Protein AF-A0A416TAB0-F1 (afdb_monomer)

Nearest PDB structures (foldseek):
  1ign-assembly2_B  TM=4.525E-01  e=1.480E+00  Saccharomyces cerevisiae

Sequence (142 aa):
ARWGTHEDIAPYIDPVFQNNVILTKTESLTMNSRPKDPKTARNKNVLVIGGSGSGKTRFWLKPNLMQMHSSYVVTDPKGTILVECGKMLQRGAPKLGKDGKPMKDKHGKVIYEPYRIKVLNTINFKKSMHYNPFAYARHEVA

Solvent-accessible surface area (backbone atoms only — not comparable to full-atom values): 9434 Å² total; per-residue (Å²): 140,77,90,80,58,73,74,74,45,51,80,36,42,44,93,53,66,74,47,34,49,64,75,55,99,84,47,45,37,38,66,66,90,74,48,95,52,70,85,52,58,71,86,83,82,80,84,87,86,73,65,89,90,67,42,61,58,69,73,42,52,44,54,54,60,70,62,57,72,68,93,84,86,80,90,56,95,82,54,51,58,60,71,74,45,38,66,56,41,52,51,33,46,67,38,61,42,100,84,70,45,70,34,56,48,101,85,69,47,74,38,56,52,51,52,89,85,81,49,84,38,91,88,48,57,89,75,20,70,74,73,63,76,70,80,71,69,65,82,78,85,126

Radius of gyration: 18.99 Å; Cα contacts (8 Å, |Δi|>4): 134; chains: 1; bounding box: 48×50×48 Å

Foldseek 3Di:
DDDDDLVRQVLQDDPPNLQWQDDAPRHTGGVDCDDPDPVSHDDPDDDDDDDPPPCCCPGHVVVNVLSQSDDDDDDDPPCVCCVPCVVVLQQADFDADPVRDFDADPVRHGDHDHDPDADDDPVDRVPGPVDDPVVPDDPPPD

Mean predicted aligned error: 5.85 Å

Secondary structure (DSSP, 8-state):
-----HHHHGGGS-SSGGGEEE-SSS-EEE--SS-SSGGG-----------TTS-HIIIIIHHHHHT--S------TTSHHHHHHHHHHHH-EEPB-TTSSBPB-TTSPBPEE--------SS-GGGS----GGGG------

pLDDT: mean 90.25, std 8.12, range [50.28, 96.69]

Structure (mmCIF, N/CA/C/O backbone):
data_AF-A0A416TAB0-F1
#
_entry.id   AF-A0A416TAB0-F1
#
loop_
_atom_site.group_PDB
_atom_site.id
_atom_site.type_symbol
_atom_site.label_atom_id
_atom_site.label_alt_id
_atom_site.label_comp_id
_atom_site.label_asym_id
_atom_site.label_entity_id
_atom_site.label_seq_id
_atom_site.pdbx_PDB_ins_code
_atom_site.Cartn_x
_atom_site.Cartn_y
_atom_site.Cartn_z
_atom_site.occupancy
_atom_site.B_iso_or_equiv
_atom_site.auth_seq_id
_atom_site.auth_comp_id
_atom_site.auth_asym_id
_atom_site.auth_atom_id
_atom_site.pdbx_PDB_model_num
ATOM 1 N N . ALA A 1 1 ? 12.706 -18.761 -16.812 1.00 76.44 1 ALA A N 1
ATOM 2 C CA . ALA A 1 1 ? 12.438 -17.350 -16.451 1.00 76.44 1 ALA A CA 1
ATOM 3 C C . ALA A 1 1 ? 13.741 -16.563 -16.552 1.00 76.44 1 ALA A C 1
ATOM 5 O O . ALA A 1 1 ? 14.784 -17.161 -16.313 1.00 76.44 1 ALA A O 1
ATOM 6 N N . ARG A 1 2 ? 13.695 -15.275 -16.921 1.00 92.81 2 ARG A N 1
ATOM 7 C CA . ARG A 1 2 ? 14.859 -14.368 -16.913 1.00 92.81 2 ARG A CA 1
ATOM 8 C C . ARG A 1 2 ? 14.599 -13.201 -15.968 1.00 92.81 2 ARG A C 1
ATOM 10 O O . ARG A 1 2 ? 13.439 -12.850 -15.757 1.00 92.81 2 ARG A O 1
ATOM 17 N N . TRP A 1 3 ? 15.659 -12.597 -15.446 1.00 90.75 3 TRP A N 1
ATOM 18 C CA . TRP A 1 3 ? 15.550 -11.310 -14.768 1.00 90.75 3 TRP A CA 1
ATOM 19 C C . TRP A 1 3 ? 15.153 -10.233 -15.786 1.00 90.75 3 TRP A C 1
ATOM 21 O O . TRP A 1 3 ? 15.655 -10.221 -16.915 1.00 90.75 3 TRP A O 1
ATOM 31 N N . GLY A 1 4 ? 14.192 -9.394 -15.407 1.00 88.94 4 GLY A N 1
ATOM 32 C CA . GLY A 1 4 ? 13.774 -8.242 -16.200 1.00 88.94 4 GLY A CA 1
ATOM 33 C C . GLY A 1 4 ? 14.619 -7.013 -15.880 1.00 88.94 4 GLY A C 1
ATOM 34 O O . GLY A 1 4 ? 15.218 -6.936 -14.806 1.00 88.94 4 GLY A O 1
ATOM 35 N N . THR A 1 5 ? 14.652 -6.059 -16.801 1.00 91.69 5 THR A N 1
ATOM 36 C CA . THR A 1 5 ? 15.219 -4.723 -16.592 1.00 91.69 5 THR A CA 1
ATOM 37 C C . THR A 1 5 ? 14.108 -3.690 -16.388 1.00 91.69 5 THR A C 1
ATOM 39 O O . THR A 1 5 ? 12.919 -4.006 -16.469 1.00 91.69 5 THR A O 1
ATOM 42 N N . HIS A 1 6 ? 14.481 -2.439 -16.119 1.00 91.06 6 HIS A N 1
ATOM 43 C CA . HIS A 1 6 ? 13.515 -1.348 -15.983 1.00 91.06 6 HIS A CA 1
ATOM 44 C C . HIS A 1 6 ? 12.713 -1.124 -17.279 1.00 91.06 6 HIS A C 1
ATOM 46 O O . HIS A 1 6 ? 11.508 -0.874 -17.250 1.00 91.06 6 HIS A O 1
ATOM 52 N N . GLU A 1 7 ? 13.362 -1.285 -18.431 1.00 92.94 7 GLU A N 1
ATOM 53 C CA . GLU A 1 7 ? 12.750 -1.129 -19.751 1.00 92.94 7 GLU A CA 1
ATOM 54 C C . GLU A 1 7 ? 11.649 -2.167 -19.988 1.00 92.94 7 GLU A C 1
ATOM 56 O O . GLU A 1 7 ? 10.632 -1.856 -20.607 1.00 92.94 7 GLU A O 1
ATOM 61 N N . ASP A 1 8 ? 11.806 -3.379 -19.443 1.00 93.00 8 ASP A N 1
ATOM 62 C CA . ASP A 1 8 ? 10.808 -4.439 -19.574 1.00 93.00 8 ASP A CA 1
ATOM 63 C C . ASP A 1 8 ? 9.484 -4.075 -18.881 1.00 93.00 8 ASP A C 1
ATOM 65 O O . ASP A 1 8 ? 8.429 -4.528 -19.327 1.00 93.00 8 ASP A O 1
ATOM 69 N N . ILE A 1 9 ? 9.506 -3.271 -17.804 1.00 93.50 9 ILE A N 1
ATOM 70 C CA . ILE A 1 9 ? 8.287 -2.895 -17.070 1.00 93.50 9 ILE A CA 1
ATOM 71 C C . ILE A 1 9 ? 7.638 -1.598 -17.570 1.00 93.50 9 ILE A C 1
ATOM 73 O O . ILE A 1 9 ? 6.457 -1.361 -17.307 1.00 93.50 9 ILE A O 1
ATOM 77 N N . ALA A 1 10 ? 8.375 -0.764 -18.304 1.00 94.00 10 ALA A N 1
ATOM 78 C CA . ALA A 1 10 ? 7.914 0.554 -18.738 1.00 94.00 10 ALA A CA 1
ATOM 79 C C . ALA A 1 10 ? 6.530 0.550 -19.430 1.00 94.00 10 ALA A C 1
ATOM 81 O O . ALA A 1 10 ? 5.716 1.415 -19.101 1.00 94.00 10 ALA A O 1
ATOM 82 N N . PRO A 1 11 ? 6.174 -0.430 -20.292 1.00 94.25 11 PRO A N 1
ATOM 83 C CA . PRO A 1 11 ? 4.852 -0.469 -20.931 1.00 94.25 11 PRO A CA 1
ATOM 84 C C . PRO A 1 11 ? 3.670 -0.684 -19.970 1.00 94.25 11 PRO A C 1
ATOM 86 O O . PRO A 1 11 ? 2.517 -0.488 -20.358 1.00 94.25 11 PRO A O 1
ATOM 89 N N . TYR A 1 12 ? 3.937 -1.127 -18.738 1.00 94.69 12 TYR A N 1
ATOM 90 C CA . TYR A 1 12 ? 2.932 -1.423 -17.713 1.00 94.69 12 TYR A CA 1
ATOM 91 C C . TYR A 1 12 ? 2.775 -0.295 -16.685 1.00 94.69 12 TYR A C 1
ATOM 93 O O . TYR A 1 12 ? 1.938 -0.405 -15.786 1.00 94.69 12 TYR A O 1
ATOM 101 N N . ILE A 1 13 ? 3.574 0.768 -16.795 1.00 95.12 13 ILE A N 1
ATOM 102 C CA . ILE A 1 13 ? 3.572 1.911 -15.880 1.00 95.12 13 ILE A CA 1
ATOM 103 C C . ILE A 1 13 ? 2.685 3.021 -16.456 1.00 95.12 13 ILE A C 1
ATOM 105 O O . ILE A 1 13 ? 2.802 3.404 -17.618 1.00 95.12 13 ILE A O 1
ATOM 109 N N . ASP A 1 14 ? 1.791 3.556 -15.629 1.00 94.25 14 ASP A N 1
ATOM 110 C CA . ASP A 1 14 ? 1.054 4.780 -15.928 1.00 94.25 14 ASP A CA 1
ATOM 111 C C . ASP A 1 14 ? 1.995 5.990 -15.822 1.00 94.25 14 ASP A C 1
ATOM 113 O O . ASP A 1 14 ? 2.727 6.096 -14.832 1.00 94.25 14 ASP A O 1
ATOM 117 N N . PRO A 1 15 ? 1.970 6.930 -16.782 1.00 92.38 15 PRO A N 1
ATOM 118 C CA . PRO A 1 15 ? 2.824 8.116 -16.736 1.00 92.38 15 PRO A CA 1
ATOM 119 C C . PRO A 1 15 ? 2.554 9.000 -15.510 1.00 92.38 15 PRO A C 1
ATOM 121 O O . PRO A 1 15 ? 3.444 9.727 -15.068 1.00 92.38 15 PRO A O 1
ATOM 124 N N . VAL A 1 16 ? 1.346 8.951 -14.942 1.00 91.06 16 VAL A N 1
ATOM 125 C CA . VAL A 1 16 ? 1.019 9.637 -13.692 1.00 91.06 16 VAL A CA 1
ATOM 126 C C . VAL A 1 16 ? 1.324 8.691 -12.537 1.00 91.06 16 VAL A C 1
ATOM 128 O O . VAL A 1 16 ? 0.611 7.718 -12.304 1.00 91.06 16 VAL A O 1
ATOM 131 N N . PHE A 1 17 ? 2.374 8.992 -11.771 1.00 91.75 17 PHE A N 1
ATOM 132 C CA . PHE A 1 17 ? 2.861 8.138 -10.682 1.00 91.75 17 PHE A CA 1
ATOM 133 C C . PHE A 1 17 ? 1.757 7.673 -9.714 1.00 91.75 17 PHE A C 1
ATOM 135 O O . PHE A 1 17 ? 1.716 6.506 -9.334 1.00 91.75 17 PHE A O 1
ATOM 142 N N . GLN A 1 18 ? 0.829 8.562 -9.356 1.00 90.19 18 GLN A N 1
ATOM 143 C CA . GLN A 1 18 ? -0.277 8.297 -8.429 1.00 90.19 18 GLN A CA 1
ATOM 144 C C . GLN A 1 18 ? -1.271 7.245 -8.941 1.00 90.19 18 GLN A C 1
ATOM 146 O O . GLN A 1 18 ? -2.009 6.674 -8.145 1.00 90.19 18 GLN A O 1
ATOM 151 N N . ASN A 1 19 ? -1.279 6.964 -10.244 1.00 92.44 19 ASN A N 1
ATOM 152 C CA . ASN A 1 19 ? -2.1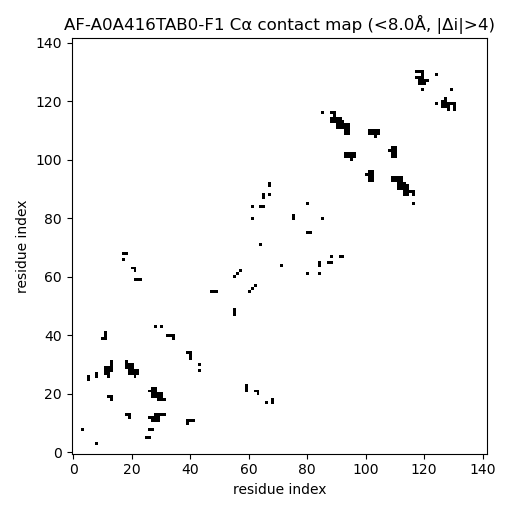29 5.947 -10.856 1.00 92.44 19 ASN A CA 1
ATOM 153 C C . ASN A 1 19 ? -1.482 4.556 -10.849 1.00 92.44 19 ASN A C 1
ATOM 155 O O . ASN A 1 19 ? -1.991 3.645 -11.503 1.00 92.44 19 ASN A O 1
ATOM 159 N N . ASN A 1 20 ? -0.366 4.374 -10.142 1.00 95.06 20 ASN A N 1
ATOM 160 C CA . ASN A 1 20 ? 0.344 3.106 -10.079 1.00 95.06 20 ASN A CA 1
ATOM 161 C C . ASN A 1 20 ? 0.409 2.535 -8.664 1.00 95.06 20 ASN A C 1
ATOM 163 O O . ASN A 1 20 ? 0.586 3.272 -7.695 1.00 95.06 20 ASN A O 1
ATOM 167 N N . VAL A 1 21 ? 0.395 1.204 -8.588 1.00 95.56 21 VAL A N 1
ATOM 168 C CA . VAL A 1 21 ? 0.892 0.442 -7.440 1.00 95.56 21 VAL A CA 1
ATOM 169 C C . VAL A 1 21 ? 2.411 0.521 -7.427 1.00 95.56 21 VAL A C 1
ATOM 171 O O . VAL A 1 21 ? 3.060 0.169 -8.416 1.00 95.56 21 VAL A O 1
ATOM 174 N N . ILE A 1 22 ? 2.984 0.918 -6.297 1.00 96.06 22 ILE A N 1
ATOM 175 C CA . ILE A 1 22 ? 4.432 0.906 -6.087 1.00 96.06 22 ILE A CA 1
ATOM 176 C C . ILE A 1 22 ? 4.868 -0.529 -5.777 1.00 96.06 22 ILE A C 1
ATOM 178 O O . ILE A 1 22 ? 4.384 -1.136 -4.814 1.00 96.06 22 ILE A O 1
ATOM 182 N N . LEU A 1 23 ? 5.800 -1.064 -6.569 1.00 95.56 23 LEU A N 1
ATOM 183 C CA . LEU A 1 23 ? 6.369 -2.400 -6.363 1.00 95.56 23 LEU A CA 1
ATOM 184 C C . LEU A 1 23 ? 7.778 -2.320 -5.775 1.00 95.56 23 LEU A C 1
ATOM 186 O O . LEU A 1 23 ? 8.077 -2.990 -4.787 1.00 95.56 23 LEU A O 1
ATOM 190 N N . THR A 1 24 ? 8.625 -1.473 -6.354 1.00 93.50 24 THR A N 1
ATOM 191 C CA . THR A 1 24 ? 10.005 -1.238 -5.916 1.00 93.50 24 THR A CA 1
ATOM 192 C C . THR A 1 24 ? 10.330 0.260 -6.014 1.00 93.50 24 THR A C 1
ATOM 194 O O . THR A 1 24 ? 9.439 1.098 -6.147 1.00 93.50 24 THR A O 1
ATOM 197 N N . LYS A 1 25 ? 11.618 0.618 -5.941 1.00 90.19 25 LYS A N 1
ATOM 198 C CA . LYS A 1 25 ? 12.089 1.987 -6.185 1.00 90.19 25 LYS A CA 1
ATOM 199 C C . LYS A 1 25 ? 11.890 2.435 -7.642 1.00 90.19 25 LYS A C 1
ATOM 201 O O . LYS A 1 25 ? 11.712 3.626 -7.873 1.00 90.19 25 LYS A O 1
ATOM 206 N N . THR A 1 26 ? 11.971 1.512 -8.596 1.00 90.81 26 THR A N 1
ATOM 207 C CA . THR A 1 26 ? 12.002 1.800 -10.042 1.00 90.81 26 THR A CA 1
ATOM 208 C C . THR A 1 26 ? 10.833 1.173 -10.793 1.00 90.81 26 THR A C 1
ATOM 210 O O . THR A 1 26 ? 10.432 1.681 -11.836 1.00 90.81 26 THR A O 1
ATOM 213 N N . GLU A 1 27 ? 10.245 0.106 -10.255 1.00 94.56 27 GLU A N 1
ATOM 214 C CA . GLU A 1 27 ? 9.140 -0.630 -10.856 1.00 94.56 27 GLU A CA 1
ATOM 215 C C . GLU A 1 27 ? 7.807 -0.253 -10.205 1.00 94.56 27 GLU A C 1
ATOM 217 O O . GLU A 1 27 ? 7.676 -0.127 -8.981 1.00 94.56 27 GLU A O 1
ATOM 222 N N . SER A 1 28 ? 6.777 -0.114 -11.030 1.00 95.50 28 SER A N 1
ATOM 223 C CA . SER A 1 28 ? 5.402 0.138 -10.606 1.00 95.50 28 SER A CA 1
ATOM 224 C C . SER A 1 28 ? 4.433 -0.502 -11.601 1.00 95.50 28 SER A C 1
ATOM 226 O O . SER A 1 28 ? 4.840 -0.928 -12.680 1.00 95.50 28 SER A O 1
ATOM 228 N N . LEU A 1 29 ? 3.159 -0.617 -11.236 1.00 95.38 29 LEU A N 1
ATOM 229 C CA . LEU A 1 29 ? 2.144 -1.221 -12.097 1.00 95.38 29 LEU A CA 1
ATOM 230 C C . LEU A 1 29 ? 0.895 -0.349 -12.157 1.00 95.38 29 LEU A C 1
ATOM 232 O O . LEU A 1 29 ? 0.340 0.008 -11.118 1.00 95.38 29 LEU A O 1
ATOM 236 N N . THR A 1 30 ? 0.426 -0.047 -13.366 1.00 94.44 30 THR A N 1
ATOM 237 C CA . THR A 1 30 ? -0.768 0.775 -13.572 1.00 94.44 30 THR A CA 1
ATOM 238 C C . THR A 1 30 ? -2.006 0.179 -12.899 1.00 94.44 30 THR A C 1
ATOM 240 O O . THR A 1 30 ? -2.317 -1.012 -13.006 1.00 94.44 30 THR A O 1
ATOM 243 N N . MET A 1 31 ? -2.769 1.045 -12.236 1.00 92.12 31 MET A N 1
ATOM 244 C CA . MET A 1 31 ? -4.092 0.732 -11.704 1.00 92.12 31 MET A CA 1
ATOM 245 C C . MET A 1 31 ? -5.193 0.861 -12.755 1.00 92.12 31 MET A C 1
ATOM 247 O O . MET A 1 31 ? -6.338 0.498 -12.472 1.00 92.12 31 MET A O 1
ATOM 251 N N . ASN A 1 32 ? -4.882 1.272 -13.987 1.00 89.00 32 ASN A N 1
ATOM 252 C CA . ASN A 1 32 ? -5.842 1.259 -15.084 1.00 89.00 32 ASN A CA 1
ATOM 253 C C . ASN A 1 32 ? -6.206 -0.189 -15.458 1.00 89.00 32 ASN A C 1
ATOM 255 O O . ASN A 1 32 ? -5.351 -1.049 -15.644 1.00 89.00 32 ASN A O 1
ATOM 259 N N . SER A 1 33 ? -7.498 -0.520 -15.488 1.00 85.06 33 SER A N 1
ATOM 260 C CA . SER A 1 33 ? -7.975 -1.866 -15.865 1.00 85.06 33 SER A CA 1
ATOM 261 C C . SER A 1 33 ? -8.079 -2.062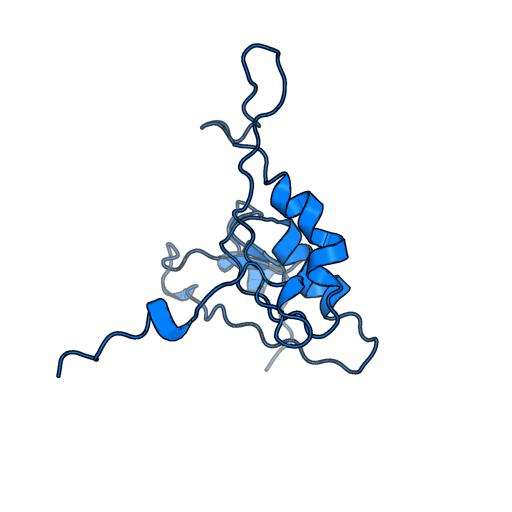 -17.375 1.00 85.06 33 SER A C 1
ATOM 263 O O . SER A 1 33 ? -8.264 -3.186 -17.828 1.00 85.06 33 SER A O 1
ATOM 265 N N . ARG A 1 34 ? -7.987 -0.979 -18.150 1.00 87.00 34 ARG A N 1
ATOM 266 C CA . ARG A 1 34 ? -8.11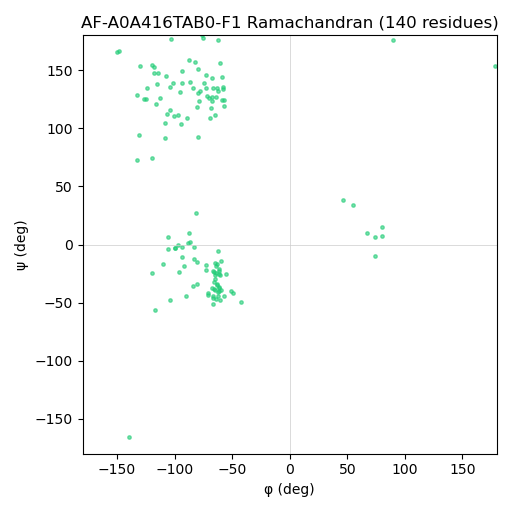3 -0.965 -19.608 1.00 87.00 34 ARG A CA 1
ATOM 267 C C . ARG A 1 34 ? -6.969 -0.135 -20.202 1.00 87.00 34 ARG A C 1
ATOM 269 O O . ARG A 1 34 ? -7.190 1.013 -20.596 1.00 87.00 34 ARG A O 1
ATOM 276 N N . PRO A 1 35 ? -5.730 -0.660 -20.197 1.00 86.62 35 PRO A N 1
ATOM 277 C CA . PRO A 1 35 ? -4.627 0.003 -20.881 1.00 86.62 35 PRO A CA 1
ATOM 278 C C . PRO A 1 35 ? -4.918 0.122 -22.384 1.00 86.62 35 PRO A C 1
ATOM 280 O O . PRO A 1 35 ? -5.698 -0.652 -22.938 1.00 86.62 35 PRO A O 1
ATOM 283 N N . LYS A 1 36 ? -4.285 1.104 -23.042 1.00 86.19 36 LYS A N 1
ATOM 284 C CA . LYS A 1 36 ? -4.465 1.351 -24.485 1.00 86.19 36 LYS A CA 1
ATOM 285 C C . LYS A 1 36 ? -4.073 0.143 -25.333 1.00 86.19 36 LYS A C 1
ATOM 287 O O . LYS A 1 36 ? -4.747 -0.146 -26.312 1.00 86.19 36 LYS A O 1
ATOM 292 N N . ASP A 1 37 ? -2.996 -0.535 -24.945 1.00 90.25 37 ASP A N 1
ATOM 293 C CA . ASP A 1 37 ? -2.620 -1.826 -25.507 1.00 90.25 37 ASP A CA 1
ATOM 294 C C . ASP A 1 37 ? -3.139 -2.942 -24.584 1.00 90.25 37 ASP A C 1
ATOM 296 O O . ASP A 1 37 ? -2.627 -3.102 -23.474 1.00 90.25 37 ASP A O 1
ATOM 300 N N . PRO A 1 38 ? -4.130 -3.746 -25.009 1.00 89.81 38 PRO A N 1
ATOM 301 C CA . PRO A 1 38 ? -4.640 -4.859 -24.213 1.00 89.81 38 PRO A CA 1
ATOM 302 C C . PRO A 1 38 ? -3.562 -5.864 -23.788 1.00 89.81 38 PRO A C 1
ATOM 304 O O . PRO A 1 38 ? -3.714 -6.520 -22.756 1.00 89.81 38 PRO A O 1
ATOM 307 N N . LYS A 1 39 ? -2.450 -5.978 -24.528 1.00 90.75 39 LYS A N 1
ATOM 308 C CA . LYS A 1 39 ? -1.342 -6.887 -24.187 1.00 90.75 39 LYS A CA 1
ATOM 309 C C . LYS A 1 39 ? -0.630 -6.490 -22.896 1.00 90.75 39 LYS A C 1
ATOM 311 O O . LYS A 1 39 ? -0.028 -7.356 -22.249 1.00 90.75 39 LYS A O 1
ATOM 316 N N . THR A 1 40 ? -0.713 -5.220 -22.496 1.00 90.62 40 THR A N 1
ATOM 317 C CA . THR A 1 40 ? -0.128 -4.726 -21.243 1.00 90.62 40 THR A CA 1
ATOM 318 C C . THR A 1 40 ? -1.077 -4.844 -20.051 1.00 90.62 40 THR A C 1
ATOM 320 O O . THR A 1 40 ? -0.703 -4.519 -18.927 1.00 90.62 40 THR A O 1
ATOM 323 N N . ALA A 1 41 ? -2.283 -5.391 -20.234 1.00 91.44 41 ALA A N 1
ATOM 324 C CA . ALA A 1 41 ? -3.157 -5.708 -19.112 1.00 91.44 41 ALA A CA 1
ATOM 325 C C . ALA A 1 41 ? -2.513 -6.785 -18.221 1.00 91.44 41 ALA A C 1
ATOM 327 O O . ALA A 1 41 ? -2.091 -7.849 -18.687 1.00 91.44 41 ALA A O 1
ATOM 328 N N . ARG A 1 42 ? -2.412 -6.505 -16.920 1.00 92.12 42 ARG A N 1
ATOM 329 C CA . ARG A 1 42 ? -1.823 -7.412 -15.928 1.00 92.12 42 ARG A CA 1
ATOM 330 C C . ARG A 1 42 ? -2.739 -7.588 -14.728 1.00 92.12 42 ARG A C 1
ATOM 332 O O . ARG A 1 42 ? -3.546 -6.720 -14.399 1.00 92.12 42 ARG A O 1
ATOM 339 N N . ASN A 1 43 ? -2.591 -8.740 -14.078 1.00 92.06 43 ASN A N 1
ATOM 340 C CA . ASN A 1 43 ? -3.179 -8.986 -12.772 1.00 92.06 43 ASN A CA 1
ATOM 341 C C . ASN A 1 43 ? -2.559 -8.011 -11.759 1.00 92.06 43 ASN A C 1
ATOM 343 O O . ASN A 1 43 ? -1.347 -7.814 -11.754 1.00 92.06 43 ASN A O 1
ATOM 347 N N . LYS A 1 44 ? -3.402 -7.396 -10.931 1.00 91.19 44 LYS A N 1
ATOM 348 C CA . LYS A 1 44 ? -3.010 -6.358 -9.966 1.00 91.19 44 LYS A CA 1
ATOM 349 C C . LYS A 1 44 ? -2.840 -6.896 -8.549 1.00 91.19 44 LYS A C 1
ATOM 351 O O . LYS A 1 44 ? -2.476 -6.145 -7.650 1.00 91.19 44 LYS A O 1
ATOM 356 N N . ASN A 1 45 ? -3.113 -8.181 -8.338 1.00 93.50 45 ASN A N 1
ATOM 357 C CA . ASN A 1 45 ? -2.866 -8.830 -7.062 1.00 93.50 45 ASN A CA 1
ATOM 358 C C . ASN A 1 45 ? -1.358 -8.964 -6.848 1.00 93.50 45 ASN A C 1
ATOM 360 O O . ASN A 1 45 ? -0.649 -9.522 -7.685 1.00 93.50 45 ASN A O 1
ATOM 364 N N . VAL A 1 46 ? -0.882 -8.471 -5.707 1.00 95.00 46 VAL A N 1
ATOM 365 C CA . VAL A 1 46 ? 0.530 -8.518 -5.327 1.00 95.00 46 VAL A CA 1
ATOM 366 C C . VAL A 1 46 ? 0.695 -9.441 -4.126 1.00 95.00 46 VAL A C 1
ATOM 368 O O . VAL A 1 46 ? 0.054 -9.250 -3.094 1.00 95.00 46 VAL A O 1
ATOM 371 N N . LEU A 1 47 ? 1.585 -10.426 -4.254 1.00 95.88 47 LEU A N 1
ATOM 372 C CA . LEU A 1 47 ? 2.006 -11.298 -3.161 1.00 95.88 47 LEU A CA 1
ATOM 373 C C . LEU A 1 47 ? 3.402 -10.884 -2.691 1.00 95.88 47 LEU A C 1
ATOM 375 O O . LEU A 1 47 ? 4.371 -10.997 -3.437 1.00 95.88 47 LEU A O 1
ATOM 379 N N . VAL A 1 48 ? 3.509 -10.429 -1.442 1.00 95.19 48 VAL A N 1
ATOM 380 C CA . VAL A 1 48 ? 4.785 -10.024 -0.835 1.00 95.19 48 VAL A CA 1
ATOM 381 C C . VAL A 1 48 ? 5.232 -11.073 0.181 1.00 95.19 48 VAL A C 1
ATOM 383 O O . VAL A 1 48 ? 4.622 -11.219 1.242 1.00 95.19 48 VAL A O 1
ATOM 386 N N . ILE A 1 49 ? 6.324 -11.778 -0.118 1.00 95.56 49 ILE A N 1
ATOM 387 C CA . ILE A 1 49 ? 6.895 -12.828 0.738 1.00 95.56 49 ILE A CA 1
ATOM 388 C C . ILE A 1 49 ? 8.143 -12.294 1.445 1.00 95.56 49 ILE A C 1
ATOM 390 O O . ILE A 1 49 ? 8.988 -11.641 0.843 1.00 95.56 49 ILE A O 1
ATOM 394 N N . GLY A 1 50 ? 8.270 -12.578 2.740 1.00 94.88 50 GLY A N 1
ATOM 395 C CA . GLY A 1 50 ? 9.467 -12.248 3.510 1.00 94.88 50 GLY A CA 1
ATOM 396 C C . GLY A 1 50 ? 9.333 -12.653 4.973 1.00 94.88 50 GLY A C 1
ATOM 397 O O . GLY A 1 50 ? 8.221 -12.685 5.507 1.00 94.88 50 GLY A O 1
ATOM 398 N N . GLY A 1 51 ? 10.458 -12.915 5.642 1.00 96.38 51 GLY A N 1
ATOM 399 C CA . GLY A 1 51 ? 10.495 -13.315 7.054 1.00 96.38 51 GLY A CA 1
ATOM 400 C C . GLY A 1 51 ? 9.949 -12.254 8.021 1.00 96.38 51 GLY A C 1
ATOM 401 O O . GLY A 1 51 ? 9.597 -11.133 7.627 1.00 96.38 51 GLY A O 1
ATOM 402 N N . SER A 1 52 ? 9.869 -12.583 9.311 1.00 93.31 52 SER A N 1
ATOM 403 C CA . SER A 1 52 ? 9.585 -11.578 10.347 1.00 93.31 52 SER A CA 1
ATOM 404 C C . SER A 1 52 ? 10.659 -10.480 10.332 1.00 93.31 52 SER A C 1
ATOM 406 O O . SER A 1 52 ? 11.809 -10.745 10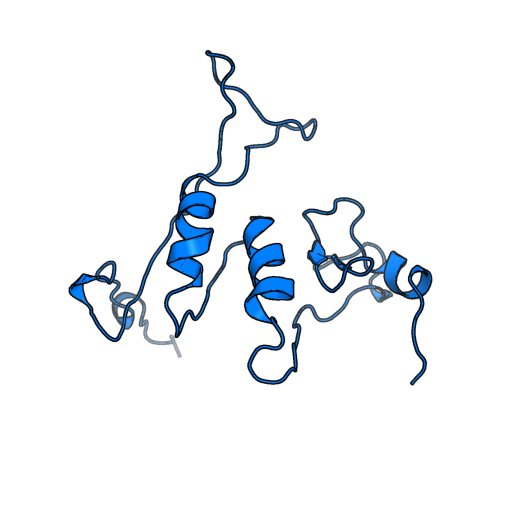.003 1.00 93.31 52 SER A O 1
ATOM 408 N N . GLY A 1 53 ? 10.285 -9.227 10.601 1.00 92.31 53 GLY A N 1
ATOM 409 C CA . GLY A 1 53 ? 11.227 -8.095 10.603 1.00 92.31 53 GLY A CA 1
ATOM 410 C C . GLY A 1 53 ? 11.705 -7.597 9.227 1.00 92.31 53 GLY A C 1
ATOM 411 O O . GLY A 1 53 ? 12.239 -6.500 9.152 1.00 92.31 53 GLY A O 1
ATOM 412 N N . SER A 1 54 ? 11.419 -8.302 8.125 1.00 94.69 54 SER A N 1
ATOM 413 C CA . SER A 1 54 ? 11.818 -7.909 6.750 1.00 94.69 54 SER A CA 1
ATOM 414 C C . SER A 1 54 ? 11.236 -6.580 6.237 1.00 94.69 54 SER A C 1
ATOM 416 O O . SER A 1 54 ? 11.563 -6.131 5.144 1.00 94.69 54 SER A O 1
ATOM 418 N N . GLY A 1 55 ? 10.340 -5.944 6.995 1.00 93.81 55 GLY A N 1
ATOM 419 C CA . GLY A 1 55 ? 9.832 -4.614 6.671 1.00 93.81 55 GLY A CA 1
ATOM 420 C C . GLY A 1 55 ? 8.725 -4.559 5.613 1.00 93.81 55 GLY A C 1
ATOM 421 O O . GLY A 1 55 ? 8.414 -3.462 5.166 1.00 93.81 55 GLY A O 1
ATOM 422 N N . LYS A 1 56 ? 8.067 -5.677 5.265 1.00 95.25 56 LYS A N 1
ATOM 423 C CA . LYS A 1 56 ? 6.930 -5.728 4.307 1.00 95.25 56 LYS A CA 1
ATOM 424 C C . LYS A 1 56 ? 5.924 -4.581 4.489 1.00 95.25 56 LYS A C 1
ATOM 426 O O . LYS A 1 56 ? 5.590 -3.864 3.552 1.00 95.25 56 LYS A O 1
ATOM 431 N N . THR A 1 57 ? 5.495 -4.360 5.731 1.00 94.94 57 THR A N 1
ATOM 432 C CA . THR A 1 57 ? 4.579 -3.271 6.085 1.00 94.94 57 THR A CA 1
ATOM 433 C C . THR A 1 57 ? 5.175 -1.891 5.811 1.00 94.94 57 THR A C 1
ATOM 435 O O . THR A 1 57 ? 4.499 -1.025 5.267 1.00 94.94 57 THR A O 1
ATOM 438 N N . ARG A 1 58 ? 6.442 -1.677 6.183 1.00 94.69 58 ARG A N 1
ATOM 439 C CA . ARG A 1 58 ? 7.129 -0.387 6.056 1.00 94.69 58 ARG A CA 1
ATOM 440 C C . ARG A 1 58 ? 7.444 -0.036 4.606 1.00 94.69 58 ARG A C 1
ATOM 442 O O . ARG A 1 58 ? 7.315 1.125 4.246 1.00 94.69 58 ARG A O 1
ATOM 449 N N . PHE A 1 59 ? 7.885 -1.010 3.817 1.00 95.31 59 PHE A N 1
ATOM 450 C CA . PHE A 1 59 ? 8.433 -0.778 2.483 1.00 95.31 59 PHE A CA 1
ATOM 451 C C . PHE A 1 59 ? 7.425 -0.964 1.353 1.00 95.31 59 PHE A C 1
ATOM 453 O O . PHE A 1 59 ? 7.622 -0.375 0.300 1.00 95.31 59 PHE A O 1
ATOM 460 N N . TRP A 1 60 ? 6.350 -1.733 1.555 1.00 95.62 60 TRP A N 1
ATOM 461 C CA . TRP A 1 60 ? 5.351 -1.960 0.508 1.00 95.62 60 TRP A CA 1
ATOM 462 C C . TRP A 1 60 ? 3.970 -1.415 0.878 1.00 95.62 60 TRP A C 1
ATOM 464 O O . TRP A 1 60 ? 3.433 -0.562 0.171 1.00 95.62 60 TRP A O 1
ATOM 474 N N . LEU A 1 61 ? 3.408 -1.841 2.017 1.00 95.38 61 LEU A N 1
ATOM 475 C CA . LEU A 1 61 ? 2.038 -1.464 2.389 1.00 95.38 61 LEU A CA 1
ATOM 476 C C . LEU A 1 61 ? 1.911 0.039 2.674 1.00 95.38 61 LEU A C 1
ATOM 478 O O . LEU A 1 61 ? 1.036 0.699 2.118 1.00 95.38 61 LEU A O 1
ATOM 482 N N . LYS A 1 62 ? 2.777 0.591 3.536 1.00 95.94 62 LYS A N 1
ATOM 483 C CA . LYS A 1 62 ? 2.706 2.007 3.925 1.00 95.94 62 LYS A CA 1
ATOM 484 C C . LYS A 1 62 ? 2.880 2.960 2.735 1.00 95.94 62 LYS A C 1
ATOM 486 O O . LYS A 1 62 ? 2.031 3.833 2.611 1.00 95.94 62 LYS A O 1
ATOM 491 N N . PRO A 1 63 ? 3.875 2.811 1.836 1.00 95.69 63 PRO A N 1
ATOM 492 C CA . PRO A 1 63 ? 3.992 3.689 0.671 1.00 95.69 63 PRO A CA 1
ATOM 493 C C . PRO A 1 63 ? 2.738 3.699 -0.209 1.00 95.69 63 PRO A C 1
ATOM 495 O O . PRO A 1 63 ? 2.248 4.775 -0.540 1.00 95.69 63 PRO A O 1
ATOM 498 N N . ASN A 1 64 ? 2.162 2.525 -0.494 1.00 96.06 64 ASN A N 1
ATOM 499 C CA . ASN A 1 64 ? 0.929 2.425 -1.280 1.00 96.06 64 ASN A CA 1
ATOM 500 C C . ASN A 1 64 ? -0.283 3.049 -0.554 1.00 96.06 64 ASN A C 1
ATOM 502 O O . ASN A 1 64 ? -1.093 3.726 -1.182 1.00 96.06 64 ASN A O 1
ATOM 506 N N . LEU A 1 65 ? -0.401 2.900 0.774 1.00 95.88 65 LEU A N 1
ATOM 507 C CA . LEU A 1 65 ? -1.434 3.595 1.564 1.00 95.88 65 LEU A CA 1
ATOM 508 C C . LEU A 1 65 ? -1.240 5.119 1.563 1.00 95.88 65 LEU A C 1
ATOM 510 O O . LEU A 1 65 ? -2.208 5.876 1.508 1.00 95.88 65 LEU A O 1
ATOM 514 N N . MET A 1 66 ? 0.010 5.577 1.637 1.00 95.38 66 MET A N 1
ATOM 515 C CA . MET A 1 66 ? 0.372 6.995 1.702 1.00 95.38 66 MET A CA 1
ATOM 516 C C . MET A 1 66 ? 0.184 7.731 0.376 1.00 95.38 66 MET A C 1
ATOM 518 O O . MET A 1 66 ? 0.001 8.947 0.397 1.00 95.38 66 MET A O 1
ATOM 522 N N . GLN A 1 67 ? 0.157 7.023 -0.756 1.00 93.75 67 GLN A N 1
ATOM 523 C CA . GLN A 1 67 ? -0.250 7.613 -2.034 1.00 93.75 67 GLN A CA 1
ATOM 524 C C . GLN A 1 67 ? -1.714 8.077 -2.031 1.00 93.75 67 GLN A C 1
ATOM 526 O O . GLN A 1 67 ? -2.048 8.982 -2.791 1.00 93.75 67 GLN A O 1
ATOM 531 N N . MET A 1 68 ? -2.578 7.505 -1.178 1.00 94.38 68 MET A N 1
ATOM 532 C CA . MET A 1 68 ? -3.970 7.940 -1.000 1.00 94.38 68 MET A CA 1
ATOM 533 C C . MET A 1 68 ? -4.788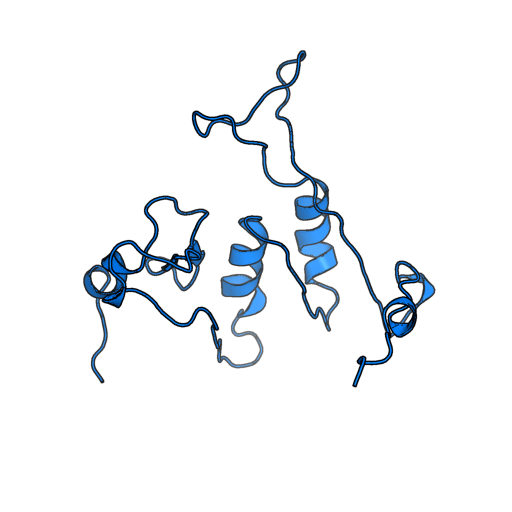 7.986 -2.305 1.00 94.38 68 MET A C 1
ATOM 535 O O . MET A 1 68 ? -5.682 8.820 -2.445 1.00 94.38 68 MET A O 1
ATOM 539 N N . HIS A 1 69 ? -4.514 7.078 -3.243 1.00 88.31 69 HIS A N 1
ATOM 540 C CA . HIS A 1 69 ? -5.114 7.078 -4.582 1.00 88.31 69 HIS A CA 1
ATOM 541 C C . HIS A 1 69 ? -6.333 6.139 -4.714 1.00 88.31 69 HIS A C 1
ATOM 543 O O . HIS A 1 69 ? -6.887 5.981 -5.803 1.00 88.31 69 HIS A O 1
ATOM 549 N N . SER A 1 70 ? -6.729 5.426 -3.655 1.00 90.25 70 SER A N 1
ATOM 550 C CA . SER A 1 70 ? -7.778 4.395 -3.713 1.00 90.25 70 SER A CA 1
ATOM 551 C C . SER A 1 70 ? -8.536 4.250 -2.404 1.00 90.25 70 SER A C 1
ATOM 553 O O . SER A 1 70 ? -8.099 4.707 -1.360 1.00 90.25 70 SER A O 1
ATOM 555 N N . SER A 1 71 ? -9.682 3.571 -2.446 1.00 93.44 71 SER A N 1
ATOM 556 C CA . SER A 1 71 ? -10.358 3.129 -1.223 1.00 93.44 71 SER A CA 1
ATOM 557 C C . SER A 1 71 ? -9.663 1.885 -0.670 1.00 93.44 71 SER A C 1
ATOM 559 O O . SER A 1 71 ? -9.409 0.942 -1.416 1.00 93.44 71 SER A O 1
ATOM 561 N N . TYR A 1 72 ? -9.369 1.872 0.632 1.00 94.94 72 TYR A N 1
ATOM 562 C CA . TYR A 1 72 ? -8.599 0.800 1.266 1.00 94.94 72 TYR A CA 1
ATOM 563 C C . TYR A 1 72 ? -9.429 0.026 2.289 1.00 94.94 72 TYR A C 1
ATOM 565 O O . TYR A 1 72 ? -10.123 0.611 3.122 1.00 94.94 72 TYR A O 1
ATOM 573 N N . VAL A 1 73 ? -9.274 -1.296 2.271 1.00 94.88 73 VAL A N 1
ATOM 574 C CA . VAL A 1 73 ? -9.661 -2.198 3.359 1.00 94.88 73 VAL A CA 1
ATOM 575 C C . VAL A 1 73 ? -8.377 -2.831 3.873 1.00 94.88 73 VAL A C 1
ATOM 577 O O . VAL A 1 73 ? -7.640 -3.443 3.105 1.00 94.88 73 VAL A O 1
ATOM 580 N N . VAL A 1 74 ? -8.079 -2.642 5.158 1.00 94.38 74 VAL A N 1
ATOM 581 C CA . VAL A 1 74 ? -6.813 -3.085 5.751 1.00 94.38 74 VAL A CA 1
ATOM 582 C C . VAL A 1 74 ? -7.096 -3.948 6.966 1.00 94.38 74 VAL A C 1
ATOM 584 O O . VAL A 1 74 ? -7.761 -3.519 7.907 1.00 94.38 74 VAL A O 1
ATOM 587 N N . THR A 1 75 ? -6.539 -5.152 6.971 1.00 94.19 75 THR A N 1
ATOM 588 C CA . THR A 1 75 ? -6.401 -5.944 8.190 1.00 94.19 75 THR A CA 1
ATOM 589 C C . THR A 1 75 ? -5.182 -5.436 8.952 1.00 94.19 75 THR A C 1
ATOM 591 O O . THR A 1 75 ? -4.063 -5.525 8.444 1.00 94.19 75 THR A O 1
ATOM 594 N N . ASP A 1 76 ? -5.380 -4.926 10.166 1.00 93.12 76 ASP A N 1
ATOM 595 C CA . ASP A 1 76 ? -4.307 -4.377 11.006 1.00 93.12 76 ASP A CA 1
ATOM 596 C C . ASP A 1 76 ? -4.183 -5.145 12.337 1.00 93.12 76 ASP A C 1
ATOM 598 O O . ASP A 1 76 ? -4.596 -4.639 13.382 1.00 93.12 76 ASP A O 1
ATOM 602 N N . PRO A 1 77 ? -3.625 -6.375 12.337 1.00 90.25 77 PRO A N 1
ATOM 603 C CA . PRO A 1 77 ? -3.559 -7.215 13.537 1.00 90.25 77 PRO A CA 1
ATOM 604 C C . PRO A 1 77 ? -2.765 -6.593 14.689 1.00 90.25 77 PRO A C 1
ATOM 606 O O . PRO A 1 77 ? -2.996 -6.923 15.847 1.00 90.25 77 PRO A O 1
ATOM 609 N N . LYS A 1 78 ? -1.810 -5.708 14.374 1.00 88.94 78 LYS A N 1
ATOM 610 C CA . LYS A 1 78 ? -0.974 -5.020 15.368 1.00 88.94 78 LYS A CA 1
ATOM 611 C C . LYS A 1 78 ? -1.537 -3.657 15.780 1.00 88.94 78 LYS A C 1
ATOM 613 O O . LYS A 1 78 ? -1.021 -3.060 16.718 1.00 88.94 78 LYS A O 1
ATOM 618 N N . GLY A 1 79 ? -2.551 -3.149 15.079 1.00 88.94 79 GLY A N 1
ATOM 619 C CA . GLY A 1 79 ? -3.096 -1.805 15.285 1.00 88.94 79 GLY A CA 1
ATOM 620 C C . GLY A 1 79 ? -2.138 -0.668 14.911 1.00 88.94 79 GLY A C 1
ATOM 621 O O . GLY A 1 79 ? -2.395 0.484 15.258 1.00 88.94 79 GLY A O 1
ATOM 622 N N . THR A 1 80 ? -1.013 -0.962 14.253 1.00 92.44 80 THR A N 1
ATOM 623 C CA . THR A 1 80 ? 0.035 0.031 13.984 1.00 92.44 80 THR A CA 1
ATOM 624 C C . THR A 1 80 ? -0.311 0.900 12.783 1.00 92.44 80 THR A C 1
ATOM 626 O O . THR A 1 80 ? -0.016 2.091 12.791 1.00 92.44 80 THR A O 1
ATOM 629 N N . ILE A 1 81 ? -0.991 0.352 11.772 1.00 95.56 81 ILE A N 1
ATOM 630 C CA . ILE A 1 81 ? -1.321 1.093 10.546 1.00 95.56 81 ILE A CA 1
ATOM 631 C C . ILE A 1 81 ? -2.250 2.259 10.853 1.00 95.56 81 ILE A C 1
ATOM 633 O O . ILE A 1 81 ? -2.009 3.379 10.399 1.00 95.56 81 ILE A O 1
ATOM 637 N N . LEU A 1 82 ? -3.300 2.013 11.636 1.00 92.75 82 LEU A N 1
ATOM 638 C CA . LEU A 1 82 ? -4.241 3.066 12.001 1.00 92.75 82 LEU A CA 1
ATOM 639 C C . LEU A 1 82 ? -3.555 4.172 12.813 1.00 92.75 82 LEU A C 1
ATOM 641 O O . LEU A 1 82 ? -3.809 5.349 12.569 1.00 92.75 82 LEU A O 1
ATOM 645 N N . VAL A 1 83 ? -2.671 3.807 13.744 1.00 93.38 83 VAL A N 1
ATOM 646 C CA . VAL A 1 83 ? -1.935 4.770 14.578 1.00 93.38 83 VAL A CA 1
ATOM 647 C C . VAL A 1 83 ? -0.970 5.608 13.738 1.00 93.38 83 VAL A C 1
ATOM 649 O O . VAL A 1 83 ? -0.916 6.825 13.892 1.00 93.38 83 VAL A O 1
ATOM 652 N N . GLU A 1 84 ? -0.234 4.981 12.826 1.00 95.88 84 GLU A N 1
ATOM 653 C CA . GLU A 1 84 ? 0.846 5.636 12.082 1.00 95.88 84 GLU A CA 1
ATOM 654 C C . GLU A 1 84 ? 0.346 6.406 10.850 1.00 95.88 84 GLU A C 1
ATOM 656 O O . GLU A 1 84 ? 0.882 7.462 10.521 1.00 95.88 84 GLU A O 1
ATOM 661 N N . CYS A 1 85 ? -0.683 5.906 10.161 1.00 96.69 85 CYS A N 1
ATOM 662 C CA . CYS A 1 85 ? -1.185 6.490 8.913 1.00 96.69 85 CYS A CA 1
ATOM 663 C C . CYS A 1 85 ? -2.568 7.140 9.060 1.00 96.69 85 CYS A C 1
ATOM 665 O O . CYS A 1 85 ? -2.954 7.952 8.218 1.00 96.69 85 CYS A O 1
ATOM 667 N N . GLY A 1 86 ? -3.323 6.839 10.121 1.00 95.31 86 GLY A N 1
ATOM 668 C CA . GLY A 1 86 ? -4.718 7.269 10.261 1.00 95.31 86 GLY A CA 1
ATOM 669 C C . GLY A 1 86 ? -4.895 8.783 10.281 1.00 95.31 86 GLY A C 1
ATOM 670 O O . GLY A 1 86 ? -5.829 9.292 9.667 1.00 95.31 86 GLY A O 1
ATOM 671 N N . LYS A 1 87 ? -3.977 9.534 10.907 1.00 96.25 87 LYS A N 1
ATOM 672 C CA . LYS A 1 87 ? -4.067 11.005 10.928 1.00 96.25 87 LYS A CA 1
ATOM 673 C C . LYS A 1 87 ? -3.860 11.625 9.546 1.00 96.25 87 LYS A C 1
ATOM 675 O O . LYS A 1 87 ? -4.538 12.589 9.197 1.00 96.25 87 LYS A O 1
ATOM 680 N N . MET A 1 88 ? -2.949 11.057 8.758 1.00 96.50 88 MET A N 1
ATOM 681 C CA . MET A 1 88 ? -2.714 11.464 7.374 1.00 96.50 88 MET A CA 1
ATOM 682 C C . MET A 1 88 ? -3.936 11.142 6.505 1.00 96.50 88 MET A C 1
ATOM 684 O O . MET A 1 88 ? -4.409 12.023 5.797 1.00 96.50 88 MET A O 1
ATOM 688 N N . LEU A 1 89 ? -4.510 9.941 6.631 1.00 96.44 89 LEU A N 1
ATOM 689 C CA . LEU A 1 89 ? -5.740 9.563 5.923 1.00 96.44 89 LEU A CA 1
ATOM 690 C C . LEU A 1 89 ? -6.932 10.451 6.320 1.00 96.44 89 LEU A C 1
ATOM 692 O O . LEU A 1 89 ? -7.705 10.871 5.463 1.00 96.44 89 LEU A O 1
ATOM 696 N N . GLN A 1 90 ? -7.054 10.797 7.606 1.00 96.12 90 GLN A N 1
ATOM 697 C CA . GLN A 1 90 ? -8.092 11.704 8.105 1.00 96.12 90 GLN A CA 1
ATOM 698 C C . GLN A 1 90 ? -7.946 13.109 7.512 1.00 96.12 90 GLN A C 1
ATOM 700 O O . GLN A 1 90 ? -8.949 13.777 7.289 1.00 96.12 90 GLN A O 1
ATOM 705 N N . ARG A 1 91 ? -6.713 13.570 7.272 1.00 95.75 91 ARG A N 1
ATOM 706 C CA . ARG A 1 91 ? -6.464 14.828 6.561 1.00 95.75 91 ARG A CA 1
ATOM 707 C C . ARG A 1 91 ? -6.816 14.697 5.081 1.00 95.75 91 ARG A C 1
ATOM 709 O O . ARG A 1 91 ? -7.446 15.604 4.553 1.00 95.75 91 ARG A O 1
ATOM 716 N N . GLY A 1 92 ? -6.435 13.587 4.452 1.00 95.50 92 GLY A N 1
ATOM 717 C CA . GLY A 1 92 ? -6.682 13.314 3.041 1.00 95.50 92 GLY A CA 1
ATOM 718 C C . GLY A 1 92 ? -5.580 13.794 2.102 1.00 95.50 92 GLY A C 1
ATOM 719 O O . GLY A 1 92 ? -4.617 14.448 2.516 1.00 95.50 92 GLY A O 1
ATOM 720 N N . ALA A 1 93 ? -5.746 13.479 0.818 1.00 93.31 93 ALA A N 1
ATOM 721 C CA . ALA A 1 93 ? -4.905 14.006 -0.252 1.00 93.31 93 ALA A CA 1
ATOM 722 C C . ALA A 1 93 ? -5.349 15.433 -0.627 1.00 93.31 93 ALA A C 1
ATOM 724 O O . ALA A 1 93 ? -6.525 15.769 -0.466 1.00 93.31 93 ALA A O 1
ATOM 725 N N . PRO A 1 94 ? -4.444 16.304 -1.105 1.00 93.50 94 PRO A N 1
ATOM 726 C CA . PRO A 1 94 ? -4.838 17.586 -1.673 1.00 93.50 94 PRO A CA 1
ATOM 727 C C . PRO A 1 94 ? -5.801 17.387 -2.843 1.00 93.50 94 PRO A C 1
ATOM 729 O O . PRO A 1 94 ? -5.522 16.592 -3.740 1.00 93.50 94 PRO A O 1
ATOM 732 N N . LYS A 1 95 ? -6.891 18.152 -2.867 1.00 92.62 95 LYS A N 1
ATOM 733 C CA . LYS A 1 95 ? -7.793 18.177 -4.013 1.00 92.62 95 LYS A CA 1
ATOM 734 C C . LYS A 1 95 ? -7.072 18.816 -5.189 1.00 92.62 95 LYS A C 1
ATOM 736 O O . LYS A 1 95 ? -6.603 19.948 -5.067 1.00 92.62 95 LYS A O 1
ATOM 741 N N . LEU A 1 96 ? -6.980 18.115 -6.311 1.00 90.94 96 LEU A N 1
ATOM 742 C CA . LEU A 1 96 ? -6.309 18.631 -7.501 1.00 90.94 96 LEU A CA 1
ATOM 743 C C . LEU A 1 96 ? -7.309 19.307 -8.445 1.00 90.94 96 LEU A C 1
ATOM 745 O O . LEU A 1 96 ? -8.428 18.831 -8.638 1.00 90.94 96 LEU A O 1
ATOM 749 N N . GLY A 1 97 ? -6.899 20.435 -9.022 1.00 89.94 97 GLY A N 1
ATOM 750 C CA . GLY A 1 97 ? -7.602 21.085 -10.121 1.00 89.94 97 GLY A CA 1
ATOM 751 C C . GLY A 1 97 ? -7.394 20.344 -11.444 1.00 89.94 97 GLY A C 1
ATOM 752 O O . GLY A 1 97 ? -6.633 19.380 -11.532 1.00 89.94 97 GLY A O 1
ATOM 753 N N . LYS A 1 98 ? -8.039 20.826 -12.513 1.00 88.00 98 LYS A N 1
ATOM 754 C CA . LYS A 1 98 ? -7.859 20.280 -13.876 1.00 88.00 98 LYS A CA 1
ATOM 755 C C . LYS A 1 98 ? -6.417 20.397 -14.390 1.00 88.00 98 LYS A C 1
ATOM 757 O O . L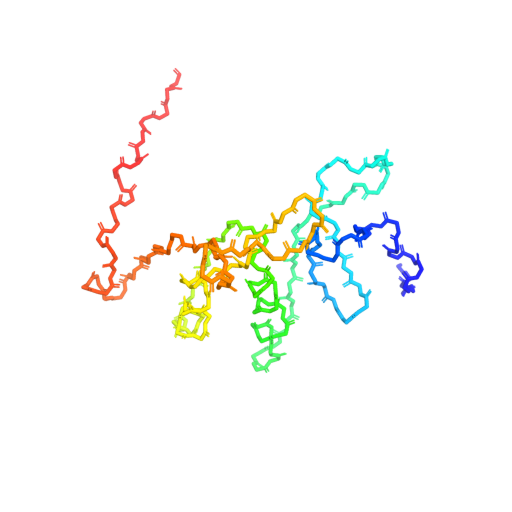YS A 1 98 ? -6.031 19.673 -15.296 1.00 88.00 98 LYS A O 1
ATOM 762 N N . ASP A 1 99 ? -5.644 21.308 -13.813 1.00 88.88 99 ASP A N 1
ATOM 763 C CA . ASP A 1 99 ? -4.229 21.551 -14.089 1.00 88.88 99 ASP A CA 1
ATOM 764 C C . ASP A 1 99 ? -3.285 20.656 -13.263 1.00 88.88 99 ASP A C 1
ATOM 766 O O . ASP A 1 99 ? -2.067 20.807 -13.344 1.00 88.88 99 ASP A O 1
ATOM 770 N N . GLY A 1 100 ? -3.829 19.751 -12.441 1.00 86.19 100 GLY A N 1
ATOM 771 C CA . GLY A 1 100 ? -3.060 18.874 -11.561 1.00 86.19 100 GLY A CA 1
ATOM 772 C C . GLY A 1 100 ? -2.462 19.579 -10.341 1.00 86.19 100 GLY A C 1
ATOM 773 O O . GLY A 1 100 ? -1.706 18.956 -9.594 1.00 86.19 100 GLY A O 1
ATOM 774 N N . LYS A 1 101 ? -2.783 20.858 -10.101 1.00 90.81 101 LYS A N 1
ATOM 775 C CA . LYS A 1 101 ? -2.268 21.611 -8.950 1.00 90.81 101 LYS A CA 1
ATOM 776 C C . LYS A 1 101 ? -3.237 21.544 -7.767 1.00 90.81 101 LYS A C 1
ATOM 778 O O . LYS A 1 101 ? -4.449 21.470 -7.972 1.00 90.81 101 LYS A O 1
ATOM 783 N N . PRO A 1 102 ? -2.740 21.601 -6.516 1.00 93.94 102 PRO A N 1
ATOM 784 C CA . PRO A 1 102 ? -3.603 21.663 -5.343 1.00 93.94 102 PRO A CA 1
ATOM 785 C C . PRO A 1 102 ? -4.533 22.879 -5.381 1.00 93.94 102 PRO A C 1
ATOM 787 O O . PRO A 1 102 ? -4.078 24.023 -5.465 1.00 93.94 102 PRO A O 1
ATOM 790 N N . MET A 1 103 ? -5.834 22.631 -5.272 1.00 95.62 103 MET A N 1
ATOM 791 C CA . MET A 1 103 ? -6.845 23.673 -5.157 1.00 95.62 103 MET A CA 1
ATOM 792 C C . MET A 1 103 ? -6.696 24.405 -3.825 1.00 95.62 103 MET A C 1
ATOM 794 O O . MET A 1 103 ? -6.405 23.798 -2.790 1.00 95.62 103 MET A O 1
ATOM 798 N N . LYS A 1 104 ? -6.937 25.715 -3.848 1.00 95.94 104 LYS A N 1
ATOM 799 C CA . LYS A 1 104 ? -6.924 26.574 -2.664 1.00 95.94 104 LYS A CA 1
ATOM 800 C C . LYS A 1 104 ? -8.317 27.132 -2.396 1.00 95.94 104 LYS A C 1
ATOM 802 O O . LYS A 1 104 ? -9.085 27.356 -3.328 1.00 95.94 104 LYS A O 1
ATOM 807 N N . ASP A 1 105 ? -8.639 27.332 -1.125 1.00 95.00 105 ASP A N 1
ATOM 808 C CA . ASP A 1 105 ? -9.853 28.021 -0.702 1.00 95.00 105 ASP A CA 1
ATOM 809 C C . ASP A 1 105 ? -9.736 29.545 -0.888 1.00 95.00 105 ASP A C 1
ATOM 811 O O . ASP A 1 105 ? -8.706 30.073 -1.315 1.00 95.00 105 ASP A O 1
ATOM 815 N N . LYS A 1 106 ? -10.803 30.268 -0.527 1.00 94.81 106 LYS A N 1
ATOM 816 C CA . LYS A 1 106 ? -10.867 31.738 -0.585 1.00 94.81 106 LYS A CA 1
ATOM 817 C C . LYS A 1 106 ? -9.809 32.455 0.272 1.00 94.81 106 LYS A C 1
ATOM 819 O O . LYS A 1 106 ? -9.611 33.651 0.106 1.00 94.81 106 LYS A O 1
ATOM 824 N N . HIS A 1 107 ? -9.144 31.741 1.179 1.00 94.38 107 HIS A N 1
ATOM 825 C CA . HIS A 1 107 ? -8.087 32.247 2.055 1.00 94.38 107 HIS A CA 1
ATOM 826 C C . HIS A 1 107 ? -6.691 31.772 1.620 1.00 94.38 107 HIS A C 1
ATOM 828 O O . HIS A 1 107 ? -5.711 31.995 2.329 1.00 94.38 107 HIS A O 1
ATOM 834 N N . GLY A 1 108 ? -6.575 31.104 0.467 1.00 93.50 108 GLY A N 1
ATOM 835 C CA . GLY A 1 108 ? -5.308 30.607 -0.062 1.00 93.50 108 GLY A CA 1
ATOM 836 C C . GLY A 1 108 ? -4.819 29.297 0.567 1.00 93.50 108 GLY A C 1
ATOM 837 O O . GLY A 1 108 ? -3.702 28.865 0.260 1.00 93.50 108 GLY A O 1
ATOM 838 N N . LYS A 1 109 ? -5.618 28.633 1.412 1.00 95.19 109 LYS A N 1
ATOM 839 C CA . LYS A 1 109 ? -5.261 27.357 2.049 1.00 95.19 109 LYS A CA 1
ATOM 840 C C . LYS A 1 109 ? -5.630 26.180 1.152 1.00 95.19 109 LYS A C 1
ATOM 842 O O . LYS A 1 109 ? -6.688 26.164 0.537 1.00 95.19 109 LYS A O 1
ATOM 847 N N . VAL A 1 110 ? -4.757 25.172 1.096 1.00 95.69 110 VAL A N 1
ATOM 848 C CA . VAL A 1 110 ? -4.987 23.956 0.299 1.00 95.69 110 VAL A CA 1
ATOM 849 C C . VAL A 1 110 ? -6.225 23.206 0.791 1.00 95.69 110 VAL A C 1
ATOM 851 O O . VAL A 1 110 ? -6.370 22.948 1.989 1.00 95.69 110 VAL A O 1
ATOM 854 N N . ILE A 1 111 ? -7.083 22.829 -0.151 1.00 95.75 111 ILE A N 1
ATOM 855 C CA . ILE A 1 111 ? -8.262 21.996 0.075 1.00 95.75 111 ILE A CA 1
ATOM 856 C C . ILE A 1 111 ? -7.827 20.528 0.058 1.00 95.75 111 ILE A C 1
ATOM 858 O O . ILE A 1 111 ? -7.078 20.112 -0.825 1.00 95.75 111 ILE A O 1
ATOM 862 N N . TYR A 1 112 ? -8.304 19.741 1.021 1.00 95.75 112 TYR A N 1
ATOM 863 C CA . TYR A 1 112 ? -8.012 18.311 1.130 1.00 95.75 112 TYR A CA 1
ATOM 864 C C . TYR A 1 112 ? -9.285 17.470 1.002 1.00 95.75 112 TYR A C 1
ATOM 866 O O . TYR A 1 112 ? -10.370 17.929 1.361 1.00 95.75 112 TYR A O 1
ATOM 874 N N . GLU A 1 113 ? -9.135 16.236 0.525 1.00 94.44 113 GLU A N 1
ATOM 875 C CA . GLU A 1 113 ? -10.197 15.235 0.393 1.00 94.44 113 GLU A CA 1
ATOM 876 C C . GLU A 1 113 ? -9.995 14.127 1.440 1.00 94.44 113 GLU A C 1
ATOM 878 O O . GLU A 1 113 ? -9.231 13.183 1.210 1.00 94.44 113 GLU A O 1
ATOM 883 N N . PRO A 1 114 ? -10.611 14.261 2.631 1.00 95.94 114 PRO A N 1
ATOM 884 C CA . PRO A 1 114 ? -10.375 13.362 3.753 1.00 95.94 114 PRO A CA 1
ATOM 885 C C . PRO A 1 114 ? -11.007 11.986 3.535 1.00 95.94 114 PRO A C 1
ATOM 887 O O . PRO A 1 114 ? -12.114 11.861 3.006 1.00 95.94 114 PRO A O 1
ATOM 890 N N . TYR A 1 115 ? -10.348 10.942 4.038 1.00 96.25 115 TYR A N 1
ATOM 891 C CA . TYR A 1 115 ? -10.924 9.602 4.052 1.00 96.25 115 TYR A CA 1
ATOM 892 C C . TYR A 1 115 ? -12.011 9.478 5.117 1.00 96.25 115 TYR A C 1
ATOM 894 O O . TYR A 1 115 ? -11.843 9.880 6.273 1.00 96.25 115 TYR A O 1
ATOM 902 N N . ARG A 1 116 ? -13.099 8.789 4.765 1.00 93.44 116 ARG A N 1
ATOM 903 C CA . ARG A 1 116 ? -14.050 8.266 5.749 1.00 93.44 116 ARG A CA 1
ATOM 904 C C . ARG A 1 116 ? -13.487 6.985 6.357 1.00 93.44 116 ARG A C 1
ATOM 906 O O . ARG A 1 116 ? -13.700 5.893 5.840 1.00 93.44 116 ARG A O 1
ATOM 913 N N . ILE A 1 117 ? -12.784 7.120 7.473 1.00 92.19 117 ILE A N 1
ATOM 914 C CA . ILE A 1 117 ? -12.172 5.982 8.165 1.00 92.19 117 ILE A CA 1
ATOM 915 C C . ILE A 1 117 ? -13.233 5.258 9.002 1.00 92.19 117 ILE A C 1
ATOM 917 O O . ILE A 1 117 ? -13.968 5.890 9.764 1.00 92.19 117 ILE A O 1
ATOM 921 N N . LYS A 1 118 ? -13.311 3.932 8.854 1.00 91.06 118 LYS A N 1
ATOM 922 C CA . LYS A 1 118 ? -14.135 3.036 9.673 1.00 91.06 118 LYS A CA 1
ATOM 923 C C . LYS A 1 118 ? -13.262 1.951 10.287 1.00 91.06 118 LYS A C 1
ATOM 925 O O . LYS A 1 118 ? -12.425 1.378 9.600 1.00 91.06 118 LYS A O 1
ATOM 930 N N . VAL A 1 119 ? -13.458 1.691 11.578 1.00 89.81 119 VAL A N 1
ATOM 931 C CA . VAL A 1 119 ? -12.660 0.722 12.338 1.00 89.81 119 VAL A CA 1
ATOM 932 C C . VAL A 1 119 ? -13.588 -0.299 12.975 1.00 89.81 119 VAL A C 1
ATOM 934 O O . VAL A 1 119 ? -14.498 0.073 13.719 1.00 89.81 119 VAL A O 1
ATOM 937 N N . LEU A 1 120 ? -13.323 -1.574 12.692 1.00 90.19 120 LEU A N 1
ATOM 938 C CA . LEU A 1 120 ? -13.906 -2.717 13.380 1.00 90.19 120 LEU A CA 1
ATOM 939 C C . LEU A 1 120 ? -12.819 -3.357 14.245 1.00 90.19 120 LEU A C 1
ATOM 941 O O . LEU A 1 120 ? -11.920 -4.017 13.732 1.00 90.19 120 LEU A O 1
ATOM 945 N N . ASN A 1 121 ? -12.886 -3.130 15.555 1.00 87.81 121 ASN A N 1
ATOM 946 C CA . ASN A 1 121 ? -11.967 -3.744 16.508 1.00 87.81 121 ASN A CA 1
ATOM 947 C C . ASN A 1 121 ? -12.653 -4.940 17.177 1.00 87.81 121 ASN A C 1
ATOM 949 O O . ASN A 1 121 ? -13.587 -4.751 17.955 1.00 87.81 121 ASN A O 1
ATOM 953 N N . THR A 1 122 ? -12.186 -6.149 16.864 1.00 85.88 122 THR A N 1
ATOM 954 C CA . THR A 1 122 ? -12.748 -7.412 17.370 1.00 85.88 122 THR A CA 1
ATOM 955 C C . THR A 1 122 ? -12.286 -7.769 18.784 1.00 85.88 122 THR A C 1
ATOM 957 O O . THR A 1 122 ? -12.898 -8.620 19.417 1.00 85.88 122 THR A O 1
ATOM 960 N N . ILE A 1 123 ? -11.235 -7.118 19.298 1.00 87.25 123 ILE A N 1
ATOM 961 C CA . ILE A 1 123 ? -10.709 -7.342 20.656 1.00 87.25 123 ILE A CA 1
ATOM 962 C C . ILE A 1 123 ? -11.398 -6.405 21.652 1.00 87.25 123 ILE A C 1
ATOM 964 O O . ILE A 1 123 ? -11.785 -6.809 22.743 1.00 87.25 123 ILE A O 1
ATOM 968 N N . ASN A 1 124 ? -11.555 -5.131 21.286 1.00 85.62 124 ASN A N 1
ATOM 969 C CA . ASN A 1 124 ? -12.209 -4.128 22.116 1.00 85.62 124 ASN A CA 1
ATOM 970 C C . ASN A 1 124 ? -13.256 -3.362 21.307 1.00 85.62 124 ASN A C 1
ATOM 972 O O . ASN A 1 124 ? -12.963 -2.339 20.681 1.00 85.62 124 ASN A O 1
ATOM 976 N N . PHE A 1 125 ? -14.501 -3.825 21.395 1.00 84.31 125 PHE A N 1
ATOM 977 C CA . PHE A 1 125 ? -15.635 -3.222 20.700 1.00 84.31 125 PHE A CA 1
ATOM 978 C C . PHE A 1 125 ? -15.916 -1.770 21.110 1.00 84.31 125 PHE A C 1
ATOM 980 O O . PHE A 1 125 ? -16.453 -1.029 20.294 1.00 84.31 125 PHE A O 1
ATOM 987 N N . LYS A 1 126 ? -15.492 -1.310 22.300 1.00 84.56 126 LYS A N 1
ATOM 988 C CA . LYS A 1 126 ? -15.602 0.115 22.683 1.00 84.56 126 LYS A CA 1
ATOM 989 C C . LYS A 1 126 ? -14.713 1.027 21.829 1.00 84.56 126 LYS A C 1
ATOM 991 O O . LYS A 1 126 ? -14.967 2.220 21.740 1.00 84.56 126 LYS A O 1
ATOM 996 N N . LYS A 1 127 ? -13.656 0.477 21.220 1.00 83.19 127 LYS A N 1
ATOM 997 C CA . LYS A 1 127 ? -12.774 1.175 20.267 1.00 83.19 127 LYS A CA 1
ATOM 998 C C . LYS A 1 127 ? -13.197 0.963 18.809 1.00 83.19 127 LYS A C 1
ATOM 1000 O O . LYS A 1 127 ? -12.553 1.484 17.901 1.00 83.19 127 LYS A O 1
ATOM 1005 N N . SER A 1 128 ? -14.236 0.166 18.580 1.00 82.38 128 SER A N 1
ATOM 1006 C CA . SER A 1 128 ? -14.858 -0.006 17.273 1.00 82.38 128 SER A CA 1
ATOM 1007 C C . SER A 1 128 ? -15.831 1.142 17.016 1.00 82.38 128 SER A C 1
ATO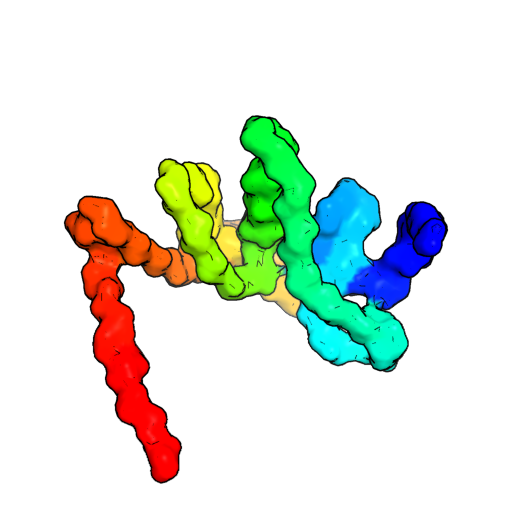M 1009 O O . SER A 1 128 ? -16.369 1.735 17.945 1.00 82.38 128 SER A O 1
ATOM 1011 N N . MET A 1 129 ? -16.135 1.433 15.755 1.00 82.38 129 MET A N 1
ATOM 1012 C CA . MET A 1 129 ? -17.160 2.426 15.400 1.00 82.38 129 MET A CA 1
ATOM 1013 C C . MET A 1 129 ? -18.584 1.854 15.462 1.00 82.38 129 MET A C 1
ATOM 1015 O O . MET A 1 129 ? -19.449 2.298 14.709 1.00 82.38 129 MET A O 1
ATOM 1019 N N . HIS A 1 130 ? -18.796 0.834 16.305 1.00 72.75 130 HIS A N 1
ATOM 1020 C CA . HIS A 1 130 ? -20.037 0.059 16.421 1.00 72.75 130 HIS A CA 1
ATOM 1021 C C . HIS A 1 130 ? -20.604 -0.370 15.056 1.00 72.75 130 HIS A C 1
ATOM 1023 O O . HIS A 1 130 ? -21.808 -0.350 14.815 1.00 72.75 130 HIS A O 1
ATOM 1029 N N . TYR A 1 131 ? -19.708 -0.739 14.134 1.00 67.56 131 TYR A N 1
ATOM 1030 C CA . TYR A 1 131 ? -20.078 -1.261 12.826 1.00 67.56 131 TYR A CA 1
ATOM 1031 C C . TYR A 1 131 ? -20.730 -2.639 12.991 1.00 67.56 131 TYR A C 1
ATOM 1033 O O . TYR A 1 131 ? -20.082 -3.564 13.478 1.00 67.56 131 TYR A O 1
ATOM 1041 N N . ASN A 1 132 ? -21.999 -2.763 12.592 1.00 69.31 132 ASN A N 1
ATOM 1042 C CA . ASN A 1 132 ? -22.721 -4.031 12.564 1.00 69.31 132 ASN A CA 1
ATOM 1043 C C . ASN A 1 132 ? -22.615 -4.659 11.158 1.00 69.31 132 ASN A C 1
ATOM 1045 O O . ASN A 1 132 ? -23.316 -4.199 10.253 1.00 69.31 132 ASN A O 1
ATOM 1049 N N . PRO A 1 133 ? -21.780 -5.693 10.946 1.00 66.31 133 PRO A N 1
ATOM 1050 C CA . PRO A 1 133 ? -21.671 -6.350 9.643 1.00 66.31 133 PRO A CA 1
ATOM 1051 C C . PRO A 1 133 ? -22.970 -7.064 9.230 1.00 66.31 133 PRO A C 1
ATOM 1053 O O . PRO A 1 133 ? -23.251 -7.164 8.039 1.00 66.31 133 PRO A O 1
ATOM 1056 N N . PHE A 1 134 ? -23.808 -7.483 10.185 1.00 69.19 134 PHE A N 1
ATOM 1057 C CA . PHE A 1 134 ? -25.076 -8.166 9.904 1.00 69.19 134 PHE A CA 1
ATOM 1058 C C . PHE A 1 134 ? -26.158 -7.238 9.347 1.00 69.19 134 PHE A C 1
ATOM 1060 O O . PHE A 1 134 ? -27.086 -7.715 8.708 1.00 69.19 134 PHE A O 1
ATOM 1067 N N . ALA A 1 135 ? -26.021 -5.915 9.501 1.00 72.81 135 ALA A N 1
ATOM 1068 C CA . ALA A 1 135 ? -26.940 -4.955 8.881 1.00 72.81 135 ALA A CA 1
ATOM 1069 C C . ALA A 1 135 ? -26.902 -4.995 7.339 1.00 72.81 135 ALA A C 1
ATOM 1071 O O . ALA A 1 135 ? -27.801 -4.474 6.683 1.00 72.81 135 ALA A O 1
ATOM 1072 N N . TYR A 1 136 ? -25.852 -5.589 6.765 1.00 70.94 136 TYR A N 1
ATOM 1073 C CA . TYR A 1 136 ? -25.655 -5.709 5.321 1.00 70.94 136 TYR A CA 1
ATOM 1074 C C . TYR A 1 136 ? -25.909 -7.124 4.801 1.00 70.94 136 TYR A C 1
ATOM 1076 O O . TYR A 1 1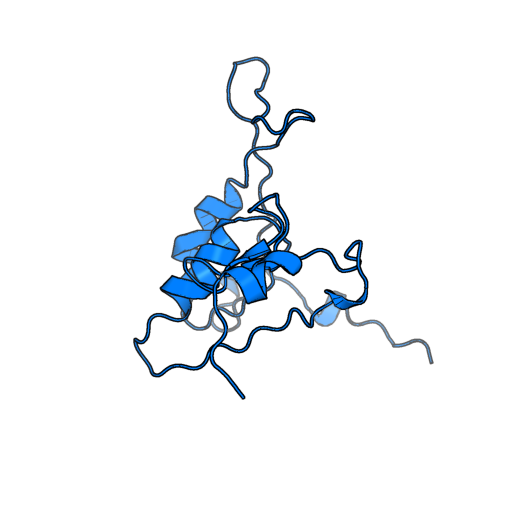36 ? -25.861 -7.325 3.589 1.00 70.94 136 TYR A O 1
ATOM 1084 N N . ALA A 1 137 ? -26.187 -8.088 5.685 1.00 77.56 137 ALA A N 1
ATOM 1085 C CA . ALA A 1 137 ? -26.613 -9.412 5.270 1.00 77.56 137 ALA A CA 1
ATOM 1086 C C . ALA A 1 137 ? -27.968 -9.272 4.570 1.00 77.56 137 ALA A C 1
ATOM 1088 O O . ALA A 1 137 ? -28.970 -8.905 5.182 1.00 77.56 137 ALA A O 1
ATOM 1089 N N . ARG A 1 138 ? -27.982 -9.509 3.261 1.00 79.81 138 ARG A N 1
ATOM 1090 C CA . ARG A 1 138 ? -29.212 -9.658 2.491 1.00 79.81 138 ARG A CA 1
ATOM 1091 C C . ARG A 1 138 ? -29.349 -11.126 2.136 1.00 79.81 138 ARG A C 1
ATOM 1093 O O . ARG A 1 138 ? -28.341 -11.786 1.900 1.00 79.81 138 ARG A O 1
ATOM 1100 N N . HIS A 1 139 ? -30.581 -11.622 2.102 1.00 70.88 139 HIS A N 1
ATOM 1101 C CA . HIS A 1 139 ? -30.839 -12.884 1.426 1.00 70.88 139 HIS A CA 1
ATOM 1102 C C . HIS A 1 139 ? -30.366 -12.727 -0.021 1.00 70.88 139 HIS A C 1
ATOM 1104 O O . HIS A 1 139 ? -30.758 -11.766 -0.691 1.00 70.88 139 HIS A O 1
ATOM 1110 N N . GLU A 1 140 ? -29.483 -13.617 -0.474 1.00 63.28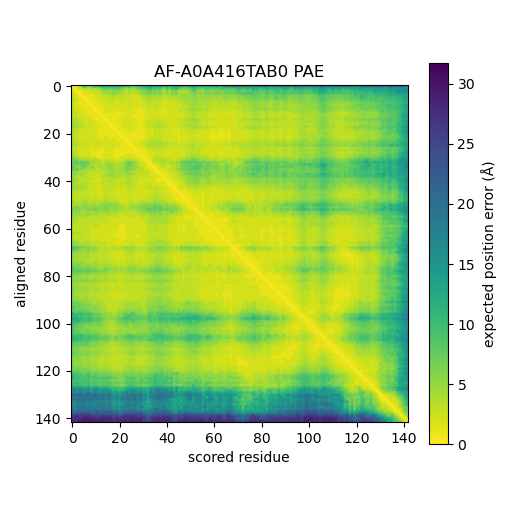 140 GLU A N 1
ATOM 1111 C CA . GLU A 1 140 ? -29.273 -13.787 -1.906 1.00 63.28 140 GLU A CA 1
ATOM 1112 C C . GLU A 1 140 ? -30.639 -14.136 -2.493 1.00 63.28 140 GLU A C 1
ATOM 1114 O O . GLU A 1 140 ? -31.298 -15.075 -2.044 1.00 63.28 140 GLU A O 1
ATOM 1119 N N . VAL A 1 141 ? -31.123 -13.295 -3.405 1.00 57.00 141 VAL A N 1
ATOM 1120 C CA . VAL A 1 141 ? -32.336 -13.606 -4.155 1.00 57.00 141 VAL A CA 1
ATOM 1121 C C . VAL A 1 141 ? -31.949 -14.763 -5.071 1.00 57.00 141 VAL A C 1
ATOM 1123 O O . VAL A 1 141 ? -31.113 -14.573 -5.955 1.00 57.00 141 VAL A O 1
ATOM 1126 N N . ALA A 1 142 ? -32.471 -15.950 -4.762 1.00 50.28 142 ALA A N 1
ATOM 1127 C CA . ALA A 1 142 ? -32.385 -17.138 -5.606 1.00 50.28 142 ALA A CA 1
ATOM 1128 C C . ALA A 1 142 ? -33.213 -16.962 -6.886 1.00 50.28 142 ALA A C 1
ATOM 1130 O O . ALA A 1 142 ? -34.257 -16.268 -6.816 1.00 50.28 142 ALA A O 1
#